Protein AF-A0A9D0M5X1-F1 (afdb_monomer)

Solvent-accessible surface area (backbone atoms only — not comparable to full-atom values): 6428 Å² total; per-residue (Å²): 111,36,33,33,78,45,48,53,86,61,44,65,81,30,70,81,39,71,46,41,71,61,82,61,33,83,81,70,50,39,42,73,29,33,51,79,89,45,47,58,60,48,45,48,64,80,42,63,88,47,81,54,36,32,39,38,38,29,41,60,91,57,39,82,35,55,73,45,79,44,47,90,82,74,76,88,57,68,42,33,35,29,50,45,54,44,39,46,88,12,54,77,45,77,37,86,44,56,52,54,98,92,38,56,71,84,56,90,96,105

Mean predicted aligned error: 2.59 Å

pLDDT: mean 96.06, std 2.67, range [85.69, 98.62]

Foldseek 3Di:
DKKAKAACVQCVVCLPPQWRDGPCCVPPQWGWIADPVCVQVCQCPVVVPPQKIKMFDFQPVQFPFDWDWDDPPPPPHTTIIGRDIGGNVRRPDIDIWGADPVGTDDDPPD

Radius of gyration: 13.39 Å; Cα contacts (8 Å, |Δi|>4): 201; chains: 1; boundin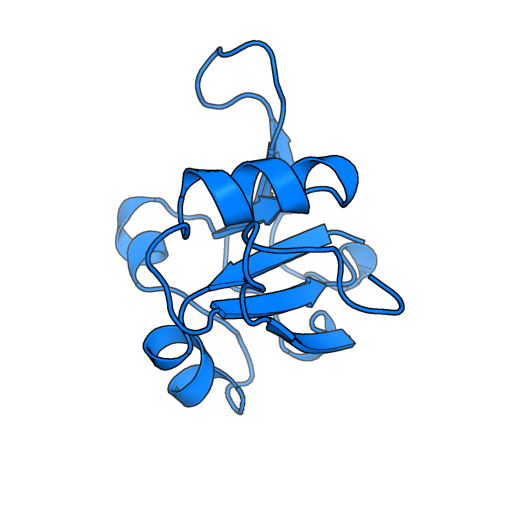g box: 27×34×35 Å

Secondary structure (DSSP, 8-state):
-EEEEE-HHHHHHHTTSSEE--TTHHHH-SEEEB-GGGHHHHHHHHSTT-S-EEEEEE-GGG--SEEEEE-TTSSS--EEEEESPEEGGGEEEEEEE--BTTB--PPTT-

Sequence (110 aa):
MIYHITMPEIYEPMKEAGEYKIPTMEWEGFIHCLKRNQLLKVANGNYRDAKKIILLCIDETKVTSKVVEEDLYGMGETFVHVYGPINKEAVIRAVEWKPGKEGFTLPAGV

Structure (mmCIF, N/CA/C/O backbone):
data_AF-A0A9D0M5X1-F1
#
_entry.id   AF-A0A9D0M5X1-F1
#
loop_
_atom_site.group_PDB
_atom_site.id
_atom_site.type_symbol
_atom_site.label_atom_id
_atom_site.label_alt_id
_atom_site.label_comp_id
_atom_site.label_asym_id
_atom_site.label_entity_id
_atom_site.label_seq_id
_atom_site.pdbx_PDB_ins_code
_atom_site.Cartn_x
_atom_site.Cartn_y
_atom_site.Cartn_z
_atom_site.occupancy
_atom_site.B_iso_or_equiv
_atom_site.auth_seq_id
_atom_site.auth_comp_id
_atom_site.auth_asym_id
_atom_site.auth_atom_id
_atom_site.pdbx_PDB_model_num
ATOM 1 N N . MET A 1 1 ? -10.623 4.273 -0.627 1.00 95.56 1 MET A N 1
ATOM 2 C CA . MET A 1 1 ? -9.721 3.152 -0.984 1.00 95.56 1 MET A CA 1
ATOM 3 C C . MET A 1 1 ? -8.310 3.677 -1.103 1.00 95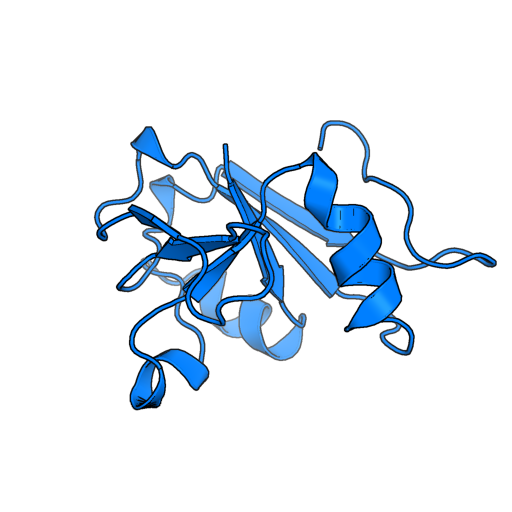.56 1 MET A C 1
ATOM 5 O O . MET A 1 1 ? -8.088 4.624 -1.854 1.00 95.56 1 MET A O 1
ATOM 9 N N . ILE A 1 2 ? -7.379 3.036 -0.407 1.00 98.50 2 ILE A N 1
ATOM 10 C CA . ILE A 1 2 ? -5.944 3.332 -0.459 1.00 98.50 2 ILE A CA 1
ATOM 11 C C . ILE A 1 2 ? -5.181 2.053 -0.795 1.00 98.50 2 ILE A C 1
ATOM 13 O O . ILE A 1 2 ? -5.736 0.953 -0.733 1.00 98.50 2 ILE A O 1
ATOM 17 N N . TYR A 1 3 ? -3.921 2.199 -1.184 1.00 98.62 3 TYR A N 1
ATOM 18 C CA . TYR A 1 3 ? -3.131 1.083 -1.684 1.00 98.62 3 TYR A CA 1
ATOM 19 C C . TYR A 1 3 ? -1.744 1.047 -1.070 1.00 98.62 3 TYR A C 1
ATOM 21 O O . TYR A 1 3 ? -1.097 2.079 -0.972 1.00 98.62 3 TYR A O 1
ATOM 29 N N . HIS A 1 4 ? -1.253 -0.138 -0.736 1.00 98.31 4 HIS A N 1
ATOM 30 C CA . HIS A 1 4 ? 0.121 -0.329 -0.281 1.00 98.31 4 HIS A CA 1
ATOM 31 C C . HIS A 1 4 ? 0.845 -1.287 -1.225 1.00 98.31 4 HIS A C 1
ATOM 33 O O . HIS A 1 4 ? 0.300 -2.331 -1.588 1.00 98.31 4 HIS A O 1
ATOM 39 N N . ILE A 1 5 ? 2.060 -0.926 -1.633 1.00 98.38 5 ILE A N 1
ATOM 40 C CA . ILE A 1 5 ? 2.939 -1.789 -2.423 1.00 98.38 5 ILE A CA 1
ATOM 41 C C . ILE A 1 5 ? 4.001 -2.349 -1.488 1.00 98.38 5 ILE A C 1
ATOM 43 O O . ILE A 1 5 ? 4.641 -1.604 -0.753 1.00 98.38 5 ILE A O 1
ATOM 47 N N . THR A 1 6 ? 4.197 -3.660 -1.536 1.00 97.88 6 THR A N 1
ATOM 48 C CA . THR A 1 6 ? 5.188 -4.346 -0.712 1.00 97.88 6 THR A CA 1
ATOM 49 C C . THR A 1 6 ? 5.838 -5.492 -1.468 1.00 97.88 6 THR A C 1
ATOM 51 O O . THR A 1 6 ? 5.351 -5.939 -2.511 1.00 97.88 6 THR A O 1
ATOM 54 N N . MET A 1 7 ? 6.948 -5.980 -0.933 1.00 97.81 7 MET A N 1
ATOM 55 C CA . MET A 1 7 ? 7.624 -7.148 -1.471 1.00 97.81 7 MET A CA 1
ATOM 56 C C . MET A 1 7 ? 6.968 -8.439 -0.951 1.00 97.81 7 MET A C 1
ATOM 58 O O . MET A 1 7 ? 6.502 -8.472 0.193 1.00 97.81 7 MET A O 1
ATOM 62 N N . PRO A 1 8 ? 6.920 -9.520 -1.753 1.00 97.56 8 PRO A N 1
ATOM 63 C CA . PRO A 1 8 ? 6.344 -10.795 -1.324 1.00 97.56 8 PRO A CA 1
ATOM 64 C C . PRO A 1 8 ? 6.936 -11.323 -0.011 1.00 97.56 8 PRO A C 1
ATOM 66 O O . PRO A 1 8 ? 6.199 -11.802 0.8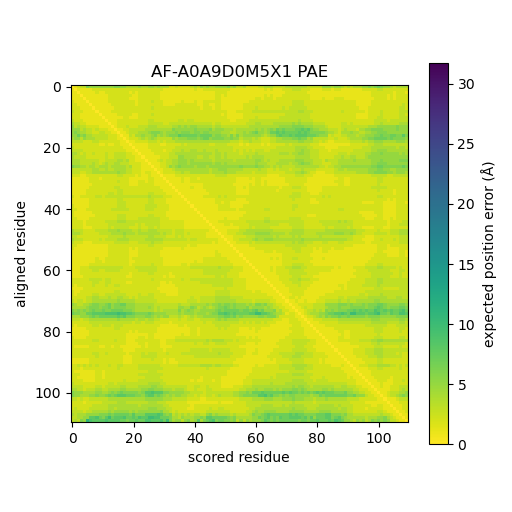39 1.00 97.56 8 PRO A O 1
ATOM 69 N N . GLU A 1 9 ? 8.242 -11.181 0.195 1.00 96.81 9 GLU A N 1
ATOM 70 C CA . GLU A 1 9 ? 8.951 -11.603 1.408 1.00 96.81 9 GLU A CA 1
ATOM 71 C C . GLU A 1 9 ? 8.503 -10.873 2.684 1.00 96.81 9 GLU A C 1
ATOM 73 O O . GLU A 1 9 ? 8.630 -11.429 3.772 1.00 96.81 9 GLU A O 1
ATOM 78 N N . ILE A 1 10 ? 7.943 -9.665 2.561 1.00 96.12 10 ILE A N 1
ATOM 79 C CA . ILE A 1 10 ? 7.362 -8.913 3.683 1.00 96.12 10 ILE A CA 1
ATOM 80 C C . ILE A 1 10 ? 5.900 -9.324 3.887 1.00 96.12 10 ILE A C 1
ATOM 82 O O . ILE A 1 10 ? 5.445 -9.490 5.018 1.00 96.12 10 ILE A O 1
ATOM 86 N N . TYR A 1 11 ? 5.153 -9.503 2.795 1.00 96.62 11 TYR A N 1
ATOM 87 C CA . TYR A 1 11 ? 3.728 -9.821 2.859 1.00 96.62 11 TYR A CA 1
ATOM 88 C C . TYR A 1 11 ? 3.435 -11.256 3.298 1.00 96.62 11 TYR A C 1
ATOM 90 O O . TYR A 1 11 ? 2.564 -11.469 4.138 1.00 96.62 11 TYR A O 1
ATOM 98 N N . GLU A 1 12 ? 4.137 -12.246 2.745 1.00 95.50 12 GLU A N 1
ATOM 99 C CA . GLU A 1 12 ? 3.827 -13.665 2.951 1.00 95.50 12 GLU A CA 1
ATOM 100 C C . GLU A 1 12 ? 3.815 -14.092 4.430 1.00 95.50 12 GLU A C 1
ATOM 102 O O . GLU A 1 12 ? 2.868 -14.780 4.819 1.00 95.50 12 GLU A O 1
ATOM 107 N N . PRO A 1 13 ? 4.767 -13.668 5.288 1.00 94.38 13 PRO A N 1
ATOM 108 C CA . PRO A 1 13 ? 4.713 -13.971 6.720 1.00 94.38 13 PRO A CA 1
ATOM 109 C C . PRO A 1 13 ? 3.536 -13.303 7.445 1.00 94.38 13 PRO A C 1
ATOM 111 O O . PRO A 1 13 ? 3.068 -13.811 8.461 1.00 94.38 13 PRO A O 1
ATOM 114 N N . MET A 1 14 ? 3.057 -12.167 6.930 1.00 92.56 14 MET A N 1
ATOM 115 C CA . MET A 1 14 ? 2.037 -11.329 7.567 1.00 92.56 14 MET A CA 1
ATOM 116 C C . MET A 1 14 ? 0.621 -11.580 7.040 1.00 92.56 14 MET A C 1
ATOM 118 O O . MET A 1 14 ? -0.340 -11.120 7.648 1.00 92.56 14 MET A O 1
ATOM 122 N N . LYS A 1 15 ? 0.451 -12.316 5.934 1.00 88.56 15 LYS A N 1
ATOM 123 C CA . LYS A 1 15 ? -0.856 -12.472 5.268 1.00 88.56 15 LYS A CA 1
ATOM 124 C C . LYS A 1 15 ? -1.937 -13.117 6.144 1.00 88.56 15 LYS A C 1
ATOM 126 O O . LYS A 1 15 ? -3.116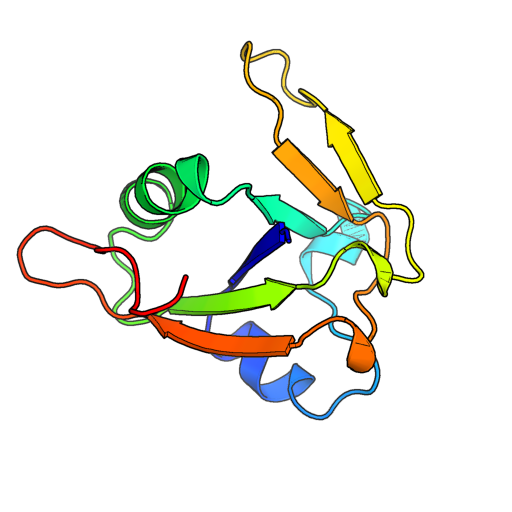 -12.814 5.981 1.00 88.56 15 LYS A O 1
ATOM 131 N N . GLU A 1 16 ? -1.537 -13.989 7.073 1.00 90.12 16 GLU A N 1
ATOM 132 C CA . GLU A 1 16 ? -2.450 -14.629 8.030 1.00 90.12 16 GLU A CA 1
ATOM 133 C C . GLU A 1 16 ? -2.471 -13.958 9.404 1.00 90.12 16 GLU A C 1
ATOM 135 O O . GLU A 1 16 ? -3.305 -14.313 10.239 1.00 90.12 16 GLU A O 1
ATOM 140 N N . ALA A 1 17 ? -1.605 -12.972 9.640 1.00 90.88 17 ALA A N 1
ATOM 141 C CA . ALA A 1 17 ? -1.621 -12.211 10.877 1.00 90.88 17 ALA A CA 1
ATOM 142 C C . ALA A 1 17 ? -2.926 -11.401 10.993 1.00 90.88 17 ALA A C 1
ATOM 144 O O . ALA A 1 17 ? -3.528 -11.001 9.996 1.00 90.88 17 ALA A O 1
ATOM 145 N N . GLY A 1 18 ? -3.365 -11.139 12.228 1.00 92.88 18 GLY A N 1
ATOM 146 C CA . GLY A 1 18 ? -4.509 -10.248 12.477 1.00 92.88 18 GLY A CA 1
ATOM 147 C C . GLY A 1 18 ? -4.227 -8.791 12.087 1.00 92.88 18 GLY A C 1
ATOM 148 O O . GLY A 1 18 ? -5.148 -8.017 11.840 1.00 92.88 18 GLY A O 1
ATOM 149 N N . GLU A 1 19 ? -2.949 -8.433 11.983 1.00 95.06 19 GLU A N 1
ATOM 150 C CA . GLU A 1 19 ? -2.471 -7.105 11.624 1.00 95.06 19 GLU A CA 1
ATOM 151 C C . GLU A 1 19 ? -1.298 -7.215 10.651 1.00 95.06 19 GLU A C 1
ATOM 153 O O . GLU A 1 19 ? -0.348 -7.961 10.890 1.00 95.06 19 GLU A O 1
ATOM 158 N N . TYR A 1 20 ? -1.333 -6.421 9.587 1.00 96.94 20 TYR A N 1
ATOM 159 C CA . TYR A 1 20 ? -0.215 -6.233 8.679 1.00 96.94 20 TYR A CA 1
ATOM 160 C C . TYR A 1 20 ? 0.730 -5.154 9.218 1.00 96.94 20 TYR A C 1
ATOM 162 O O . TYR A 1 20 ? 0.318 -4.025 9.504 1.00 96.94 20 TYR A O 1
ATOM 170 N N . LYS A 1 21 ? 2.008 -5.521 9.341 1.00 95.62 21 LYS A N 1
ATOM 171 C CA . LYS A 1 21 ? 3.114 -4.670 9.794 1.00 95.62 21 LYS A CA 1
ATOM 172 C C . LYS A 1 21 ? 4.266 -4.778 8.804 1.00 95.62 21 LYS A C 1
ATOM 174 O O . LYS A 1 21 ? 4.447 -5.823 8.181 1.00 95.62 21 LYS A O 1
ATOM 179 N N . ILE A 1 22 ? 5.058 -3.716 8.697 1.00 95.44 22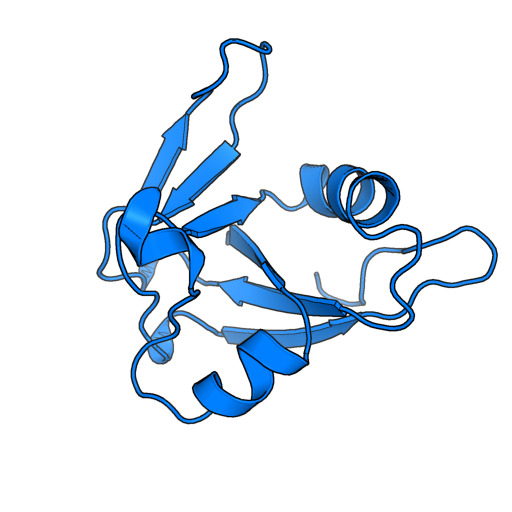 ILE A N 1
ATOM 180 C CA . ILE A 1 22 ? 6.296 -3.704 7.911 1.00 95.44 22 ILE A CA 1
ATOM 181 C C . ILE A 1 22 ? 7.481 -3.340 8.808 1.00 95.44 22 ILE A C 1
ATOM 183 O O . ILE A 1 22 ? 7.288 -2.586 9.762 1.00 95.44 22 ILE A O 1
ATOM 187 N N . PRO A 1 23 ? 8.702 -3.821 8.503 1.00 93.38 23 PRO A N 1
ATOM 188 C CA . PRO A 1 23 ? 9.880 -3.527 9.318 1.00 93.38 23 PRO A CA 1
ATOM 189 C C . PRO A 1 23 ? 10.119 -2.028 9.519 1.00 93.38 23 PRO A C 1
ATOM 191 O O . PRO A 1 23 ? 10.469 -1.606 10.615 1.00 93.38 23 PRO A O 1
ATOM 194 N N . THR A 1 24 ? 9.861 -1.213 8.487 1.00 92.94 24 THR A N 1
ATOM 195 C CA . THR A 1 24 ? 10.157 0.226 8.530 1.00 92.94 24 THR A CA 1
ATOM 196 C C . THR A 1 24 ? 9.346 0.995 9.563 1.00 92.94 24 THR A C 1
ATOM 198 O O . THR A 1 24 ? 9.786 2.040 10.034 1.00 92.94 24 THR A O 1
ATOM 201 N N . MET A 1 25 ? 8.222 0.439 10.021 1.00 93.06 25 MET A N 1
ATOM 202 C CA . MET A 1 25 ? 7.420 1.046 11.080 1.00 93.06 25 MET A CA 1
ATOM 203 C C . MET A 1 25 ? 8.179 1.217 12.395 1.00 93.06 25 MET A C 1
ATOM 205 O O . MET A 1 25 ? 7.827 2.114 13.154 1.00 93.06 25 MET A O 1
ATOM 209 N N . GLU A 1 26 ? 9.190 0.390 12.683 1.00 90.62 26 GLU A N 1
ATOM 210 C CA . GLU A 1 26 ? 9.960 0.502 13.929 1.00 90.62 26 GLU A CA 1
ATOM 211 C C . GLU A 1 26 ? 10.715 1.834 14.036 1.00 90.62 26 GLU A C 1
ATOM 213 O O . GLU A 1 26 ? 10.961 2.303 15.147 1.00 90.62 26 GLU A O 1
ATOM 218 N N . TRP A 1 27 ? 11.048 2.464 12.904 1.00 93.31 27 TRP A N 1
ATOM 219 C CA . TRP A 1 27 ? 11.756 3.746 12.871 1.00 93.31 27 TRP A CA 1
ATOM 220 C C . TRP A 1 27 ? 10.986 4.879 12.176 1.00 93.31 27 TRP A C 1
ATOM 222 O O . TRP A 1 27 ? 11.213 6.037 12.514 1.00 93.31 27 TRP A O 1
ATOM 232 N N . GLU A 1 28 ? 10.069 4.585 11.247 1.00 94.44 28 GLU A N 1
ATOM 233 C CA . GLU A 1 28 ? 9.225 5.596 10.581 1.00 94.44 28 GLU A CA 1
ATOM 234 C C . GLU A 1 28 ? 7.914 5.856 11.334 1.00 94.44 28 GLU A C 1
ATOM 236 O O . 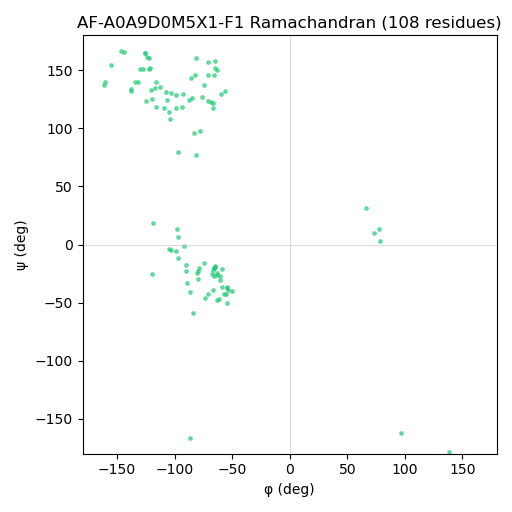GLU A 1 28 ? 7.406 6.974 11.340 1.00 94.44 28 GLU A O 1
ATOM 241 N N . GLY A 1 29 ? 7.352 4.833 11.986 1.00 94.75 29 GLY A N 1
ATOM 242 C CA . GLY A 1 29 ? 6.083 4.930 12.712 1.00 94.75 29 GLY A CA 1
ATOM 243 C C . GLY A 1 29 ? 4.815 4.890 11.845 1.00 94.75 29 GLY A C 1
ATOM 244 O O . GLY A 1 29 ? 3.713 4.991 12.388 1.00 94.75 29 GLY A O 1
ATOM 245 N N . PHE A 1 30 ? 4.927 4.717 10.525 1.00 97.31 30 PHE A N 1
ATOM 246 C CA . PHE A 1 30 ? 3.780 4.635 9.614 1.00 97.31 30 PHE A CA 1
ATOM 247 C C . PHE A 1 30 ? 4.021 3.694 8.424 1.00 97.31 30 PHE A C 1
ATOM 249 O O . PHE A 1 30 ? 5.143 3.287 8.140 1.00 97.31 30 PHE A O 1
ATOM 256 N N . ILE A 1 31 ? 2.942 3.347 7.719 1.00 97.81 31 ILE A N 1
ATOM 257 C CA . ILE A 1 31 ? 2.960 2.600 6.458 1.00 97.81 31 ILE A CA 1
ATOM 258 C C . ILE A 1 31 ? 2.641 3.556 5.309 1.00 97.81 31 ILE A C 1
ATOM 260 O O . ILE A 1 31 ? 1.571 4.172 5.288 1.00 97.81 31 ILE A O 1
ATOM 264 N N . HIS A 1 32 ? 3.533 3.626 4.319 1.00 97.69 32 HIS A N 1
ATOM 265 C CA . HIS A 1 32 ? 3.284 4.355 3.077 1.00 97.69 32 HIS A CA 1
ATOM 266 C C . HIS A 1 32 ? 2.165 3.709 2.259 1.00 97.69 32 HIS A C 1
ATOM 268 O O . HIS A 1 32 ? 2.250 2.550 1.844 1.00 97.69 32 HIS A O 1
ATOM 274 N N . CYS A 1 33 ? 1.133 4.493 1.987 1.00 98.25 33 CYS A N 1
ATOM 275 C CA . CYS A 1 33 ? 0.010 4.161 1.134 1.00 98.25 33 CYS A CA 1
ATOM 276 C C . CYS A 1 33 ? -0.147 5.198 0.012 1.00 98.25 33 CYS A C 1
ATOM 278 O O . CYS A 1 33 ? 0.353 6.321 0.048 1.00 98.25 33 CYS A O 1
ATOM 280 N N . LEU A 1 34 ? -0.865 4.793 -1.024 1.00 98.12 34 LEU A N 1
ATOM 281 C CA . LEU A 1 34 ? -1.000 5.496 -2.286 1.00 98.12 34 LEU A CA 1
ATOM 282 C C . LEU A 1 34 ? -2.478 5.679 -2.615 1.00 98.12 34 LEU A C 1
ATOM 284 O O . LEU A 1 34 ? -3.315 4.826 -2.295 1.00 98.12 34 LEU A O 1
ATOM 288 N N . LYS A 1 35 ? -2.794 6.748 -3.344 1.00 97.75 35 LYS A N 1
ATOM 289 C CA . LYS A 1 35 ? -4.020 6.827 -4.141 1.00 97.75 35 LYS A CA 1
ATOM 290 C C . LYS A 1 35 ? -3.820 6.094 -5.471 1.00 97.75 35 LYS A C 1
ATOM 292 O O . LYS A 1 35 ? -2.702 5.870 -5.936 1.00 97.75 35 LYS A O 1
ATOM 297 N N . ARG A 1 36 ? -4.927 5.728 -6.125 1.00 97.25 36 ARG A N 1
ATOM 298 C CA . ARG A 1 36 ? -4.912 4.933 -7.369 1.00 97.25 36 ARG A CA 1
ATOM 299 C C . ARG A 1 36 ? -4.062 5.561 -8.481 1.00 97.25 36 ARG A C 1
ATOM 301 O O . ARG A 1 36 ? -3.320 4.857 -9.157 1.00 97.25 36 ARG A O 1
ATOM 308 N N . ASN A 1 37 ? -4.159 6.875 -8.667 1.00 96.62 37 ASN A N 1
ATOM 309 C CA . ASN A 1 37 ? -3.420 7.627 -9.688 1.00 96.62 37 ASN A CA 1
ATOM 310 C C . ASN A 1 37 ? -1.894 7.622 -9.470 1.00 96.62 37 ASN A C 1
ATOM 312 O O . ASN A 1 37 ? -1.151 7.868 -10.415 1.00 96.62 37 ASN A O 1
ATOM 316 N N . GLN A 1 38 ? -1.419 7.310 -8.261 1.00 97.56 38 GLN A N 1
ATOM 317 C CA . GLN A 1 38 ? 0.007 7.274 -7.921 1.00 97.56 38 GLN A CA 1
ATOM 318 C C . GLN A 1 38 ? 0.640 5.895 -8.158 1.00 97.56 38 GLN A C 1
ATOM 320 O O . GLN A 1 38 ? 1.861 5.793 -8.281 1.00 97.56 38 GLN A O 1
ATOM 325 N N . LEU A 1 39 ? -0.175 4.839 -8.276 1.00 97.75 39 LEU A N 1
ATOM 326 C CA . LEU A 1 39 ? 0.280 3.447 -8.349 1.00 97.75 39 LEU A CA 1
ATOM 327 C C . LEU A 1 39 ? 1.304 3.197 -9.451 1.00 97.75 39 LEU A C 1
ATOM 329 O O . LEU A 1 39 ? 2.356 2.627 -9.187 1.00 97.75 39 LEU A O 1
ATOM 333 N N . LEU A 1 40 ? 1.014 3.625 -10.681 1.00 97.69 40 LEU A N 1
ATOM 334 C CA . LEU A 1 40 ? 1.907 3.367 -11.813 1.00 97.69 40 LEU A CA 1
ATOM 335 C C . LEU A 1 40 ? 3.231 4.108 -11.686 1.00 97.69 40 LEU A C 1
ATOM 337 O O . LEU A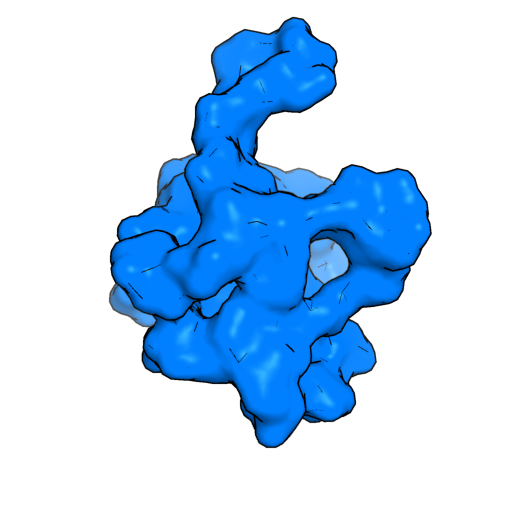 1 40 ? 4.268 3.543 -12.021 1.00 97.69 40 LEU A O 1
ATOM 341 N N . LYS A 1 41 ? 3.197 5.349 -11.192 1.00 97.06 41 LYS A N 1
ATOM 342 C CA . LYS A 1 41 ? 4.406 6.144 -10.974 1.00 97.06 41 LYS A CA 1
ATOM 343 C C . LYS A 1 41 ? 5.302 5.477 -9.933 1.00 97.06 41 LYS A C 1
ATOM 345 O O . LYS A 1 41 ? 6.485 5.295 -10.188 1.00 97.06 41 LYS A O 1
ATOM 350 N N . VAL A 1 42 ? 4.736 5.065 -8.797 1.00 97.31 42 VAL A N 1
ATOM 351 C CA . VAL A 1 42 ? 5.512 4.445 -7.712 1.00 97.31 42 VAL A CA 1
ATOM 352 C C . VAL A 1 42 ? 5.981 3.039 -8.082 1.00 97.31 42 VAL A C 1
ATOM 354 O O . VAL A 1 42 ? 7.145 2.720 -7.862 1.00 97.31 42 VAL A O 1
ATOM 357 N N . ALA A 1 43 ? 5.136 2.210 -8.701 1.00 98.12 43 ALA A N 1
ATOM 358 C CA . ALA A 1 43 ? 5.526 0.865 -9.127 1.00 98.12 43 ALA A CA 1
ATOM 359 C C . ALA A 1 43 ? 6.665 0.896 -10.162 1.00 98.12 43 ALA A C 1
ATOM 361 O O . ALA A 1 43 ? 7.656 0.188 -10.011 1.00 98.12 43 ALA A O 1
ATOM 362 N N . ASN A 1 44 ? 6.564 1.755 -11.183 1.00 97.75 44 ASN A N 1
ATOM 363 C CA . ASN A 1 44 ? 7.592 1.862 -12.224 1.00 97.75 44 ASN A CA 1
ATOM 364 C C . ASN A 1 44 ? 8.826 2.673 -11.803 1.00 97.75 44 ASN A C 1
ATOM 366 O O . ASN A 1 44 ? 9.874 2.531 -12.428 1.00 97.75 44 ASN A O 1
ATOM 370 N N . GLY A 1 45 ? 8.717 3.514 -10.771 1.00 97.06 45 GLY A N 1
ATOM 371 C CA . GLY A 1 45 ? 9.841 4.257 -10.205 1.00 97.06 45 GLY A CA 1
ATOM 372 C C . GLY A 1 45 ? 10.635 3.430 -9.196 1.00 97.06 45 GLY A C 1
ATOM 373 O O . GLY A 1 45 ? 11.820 3.179 -9.394 1.00 97.06 45 GLY A O 1
ATOM 374 N N . ASN A 1 46 ? 9.972 2.970 -8.134 1.00 96.56 46 ASN A N 1
ATOM 375 C CA . ASN A 1 46 ? 10.635 2.398 -6.958 1.00 96.56 46 ASN A CA 1
ATOM 376 C C . ASN A 1 46 ? 10.849 0.882 -7.064 1.00 96.56 46 ASN A C 1
ATOM 378 O O . ASN A 1 46 ? 11.725 0.344 -6.394 1.00 96.56 46 ASN A O 1
ATOM 382 N N . TYR A 1 47 ? 10.061 0.189 -7.891 1.00 96.69 47 TYR A N 1
ATOM 383 C CA . TYR A 1 47 ? 10.076 -1.276 -7.994 1.00 96.69 47 TYR A CA 1
ATOM 384 C C . TYR A 1 47 ? 10.451 -1.774 -9.390 1.00 96.69 47 TYR A C 1
ATOM 386 O O . TYR A 1 47 ? 10.186 -2.926 -9.721 1.00 96.69 47 TYR A O 1
ATOM 394 N N . ARG A 1 48 ? 11.079 -0.929 -10.215 1.00 94.25 48 ARG A N 1
ATOM 395 C CA . ARG A 1 48 ? 11.380 -1.215 -11.628 1.00 94.25 48 ARG A CA 1
ATOM 396 C C . ARG A 1 48 ? 12.063 -2.567 -11.861 1.00 94.25 48 ARG A C 1
ATOM 398 O O . ARG A 1 48 ? 11.720 -3.259 -12.815 1.00 94.25 48 ARG A O 1
ATOM 405 N N . ASP A 1 49 ? 12.995 -2.941 -10.987 1.00 95.06 49 ASP A N 1
ATOM 406 C CA . ASP A 1 49 ? 13.792 -4.167 -11.122 1.00 95.06 49 ASP A CA 1
ATOM 407 C C . ASP A 1 49 ? 13.167 -5.382 -10.407 1.00 95.06 49 ASP A C 1
ATOM 409 O O . ASP A 1 49 ? 13.698 -6.497 -10.454 1.00 95.06 49 ASP A O 1
ATOM 413 N N . ALA A 1 50 ? 12.018 -5.203 -9.746 1.00 96.81 50 ALA A N 1
ATOM 414 C CA . ALA A 1 50 ? 11.332 -6.272 -9.036 1.00 96.81 50 ALA A CA 1
ATOM 415 C C . ALA A 1 50 ? 10.595 -7.201 -10.013 1.00 96.81 50 ALA A C 1
ATOM 417 O O . ALA A 1 50 ? 9.731 -6.787 -10.781 1.00 96.81 50 ALA A O 1
ATOM 418 N N . LYS A 1 51 ? 10.859 -8.511 -9.922 1.00 96.75 51 LYS A N 1
ATOM 419 C CA . LYS A 1 51 ? 10.158 -9.531 -10.732 1.00 96.75 51 LYS A CA 1
ATOM 420 C C . LYS A 1 51 ? 8.675 -9.672 -10.371 1.00 96.75 51 LYS A C 1
ATOM 422 O O . LYS A 1 51 ? 7.882 -10.157 -11.178 1.00 96.75 51 LYS A O 1
ATOM 427 N N . LYS A 1 52 ? 8.321 -9.327 -9.133 1.00 97.44 52 LYS A N 1
ATOM 428 C CA . LYS A 1 52 ? 6.970 -9.385 -8.572 1.00 97.44 52 LYS A CA 1
ATOM 429 C C . LYS A 1 52 ? 6.910 -8.484 -7.342 1.00 97.44 52 LYS A C 1
ATOM 431 O O . LYS A 1 52 ? 7.824 -8.523 -6.525 1.00 97.44 52 LYS A O 1
ATOM 436 N N . ILE A 1 53 ? 5.807 -7.766 -7.192 1.00 98.31 53 ILE A N 1
ATOM 437 C CA . ILE A 1 53 ? 5.416 -7.041 -5.979 1.00 98.31 53 ILE A CA 1
ATOM 438 C C . ILE A 1 53 ? 4.007 -7.478 -5.568 1.00 98.31 53 ILE A C 1
ATOM 440 O O . ILE A 1 53 ? 3.286 -8.107 -6.348 1.00 98.31 53 ILE A O 1
ATOM 444 N N . ILE A 1 54 ? 3.614 -7.166 -4.340 1.00 98.31 54 ILE A N 1
ATOM 445 C CA . ILE A 1 54 ? 2.248 -7.341 -3.855 1.00 98.31 54 ILE A CA 1
ATOM 446 C C . ILE A 1 54 ? 1.601 -5.969 -3.723 1.00 98.31 54 ILE A C 1
ATOM 448 O O . ILE A 1 54 ? 2.170 -5.058 -3.125 1.00 98.31 54 ILE A O 1
ATOM 452 N N . LEU A 1 55 ? 0.396 -5.839 -4.269 1.00 98.44 55 LEU A N 1
ATOM 453 C CA . LEU A 1 55 ? -0.457 -4.677 -4.088 1.00 98.44 55 LEU A CA 1
ATOM 454 C C . LEU A 1 55 ? -1.591 -5.024 -3.123 1.00 98.44 55 LEU A C 1
ATOM 456 O O . LEU A 1 55 ? -2.466 -5.830 -3.450 1.00 98.44 55 LEU A O 1
ATOM 460 N N . LEU A 1 56 ? -1.597 -4.387 -1.957 1.00 98.25 56 LEU A N 1
ATOM 461 C CA . LEU A 1 56 ? -2.710 -4.444 -1.017 1.00 98.25 56 LEU A CA 1
ATOM 462 C C . LEU A 1 56 ? -3.714 -3.350 -1.365 1.00 98.25 56 LEU A C 1
ATOM 464 O O . LEU A 1 56 ? -3.368 -2.172 -1.423 1.00 98.25 56 LEU A O 1
ATOM 468 N N . CYS A 1 57 ? -4.959 -3.750 -1.591 1.00 98.25 57 CYS A N 1
ATOM 469 C CA . CYS A 1 57 ? -6.102 -2.860 -1.720 1.00 98.25 57 CYS A CA 1
ATOM 470 C C . CYS A 1 57 ? -6.748 -2.751 -0.339 1.00 98.25 57 CYS A C 1
ATOM 472 O O . CYS A 1 57 ? -7.198 -3.760 0.210 1.00 98.25 57 CYS A O 1
ATOM 474 N N . ILE A 1 58 ? -6.776 -1.542 0.217 1.00 98.50 58 ILE A N 1
ATOM 475 C CA . ILE A 1 58 ? -7.178 -1.289 1.600 1.00 98.50 58 ILE A CA 1
ATOM 476 C C . ILE A 1 58 ? -8.395 -0.360 1.640 1.00 98.50 58 ILE A C 1
ATOM 478 O O . ILE A 1 58 ? -8.387 0.750 1.094 1.00 98.50 58 ILE A O 1
ATOM 482 N N . ASP A 1 59 ? -9.445 -0.816 2.313 1.00 98.31 59 ASP A N 1
ATOM 483 C CA . ASP A 1 59 ? -10.598 0.002 2.661 1.00 98.31 59 ASP A CA 1
ATOM 484 C C . ASP A 1 59 ? -10.245 0.892 3.857 1.00 98.31 59 ASP A C 1
ATOM 486 O O . ASP A 1 59 ? -10.284 0.465 5.009 1.00 98.31 59 ASP A O 1
ATOM 490 N N . GLU A 1 60 ? -9.882 2.143 3.567 1.00 97.50 60 GLU A N 1
ATOM 491 C CA . GLU A 1 60 ? -9.453 3.124 4.572 1.00 97.50 60 GLU A CA 1
ATOM 492 C C . GLU A 1 60 ? -10.517 3.405 5.645 1.00 97.50 60 GLU A C 1
ATOM 494 O O . GLU A 1 60 ? -10.168 3.814 6.745 1.00 97.50 60 GLU A O 1
ATOM 499 N N . THR A 1 61 ? -11.799 3.129 5.370 1.00 97.88 61 THR A N 1
ATOM 500 C CA . THR A 1 61 ? -12.889 3.323 6.345 1.00 97.88 61 THR A CA 1
ATOM 501 C C . THR A 1 61 ? -12.908 2.263 7.448 1.00 97.88 61 THR A C 1
ATOM 503 O O . THR A 1 61 ? -13.546 2.459 8.481 1.00 97.88 61 THR A O 1
ATOM 506 N N . LYS A 1 62 ? -12.203 1.145 7.239 1.00 98.19 62 LYS A N 1
ATOM 507 C CA . LYS A 1 62 ? -12.076 0.031 8.188 1.00 98.19 62 LYS A CA 1
ATOM 508 C C . LYS A 1 62 ? -10.733 0.007 8.910 1.00 98.19 62 LYS A C 1
ATOM 510 O O . LYS A 1 62 ? -10.531 -0.857 9.763 1.00 98.19 62 LYS A O 1
ATOM 515 N N . VAL A 1 63 ? -9.817 0.903 8.540 1.00 98.44 63 VAL A N 1
ATOM 516 C CA . VAL A 1 63 ? -8.503 1.005 9.172 1.00 98.44 63 VAL A CA 1
ATOM 517 C C . VAL A 1 63 ? -8.686 1.583 10.571 1.00 98.44 63 VAL A C 1
ATOM 519 O O . VAL A 1 63 ? -9.258 2.658 10.740 1.00 98.44 63 VAL A O 1
ATOM 522 N N . THR A 1 64 ? -8.207 0.861 11.580 1.00 98.00 64 THR A N 1
ATOM 523 C CA . THR A 1 64 ? -8.281 1.296 12.985 1.00 98.00 64 THR A CA 1
ATOM 524 C C . THR A 1 64 ? -7.196 2.313 13.342 1.00 98.00 64 THR A C 1
ATOM 526 O O . THR A 1 64 ? -7.404 3.172 14.199 1.00 98.00 64 THR A O 1
ATOM 529 N N . SER A 1 65 ? -6.045 2.232 12.675 1.00 98.12 65 SER A N 1
ATOM 530 C CA . SER A 1 65 ? -4.944 3.191 12.785 1.00 98.12 65 SER A CA 1
ATOM 531 C C . SER A 1 65 ? -5.282 4.536 12.132 1.00 98.12 65 SER A C 1
ATOM 533 O O . SER A 1 65 ? -6.112 4.628 11.228 1.00 98.12 65 SER A O 1
ATOM 535 N N . LYS A 1 66 ? -4.603 5.607 12.554 1.00 98.19 66 LYS A N 1
ATOM 536 C CA . LYS A 1 66 ? -4.829 6.947 11.994 1.00 98.19 66 LYS A CA 1
ATOM 537 C C . LYS A 1 66 ? -4.347 7.006 10.540 1.00 98.19 66 LYS A C 1
ATOM 539 O O . LYS A 1 66 ? -3.166 6.796 10.276 1.00 98.19 66 LYS A O 1
ATOM 544 N N . VAL A 1 67 ? -5.245 7.354 9.621 1.00 98.44 67 VAL A N 1
ATOM 545 C CA . VAL A 1 67 ? -4.933 7.591 8.204 1.00 98.44 67 VAL A CA 1
ATOM 546 C C . VAL A 1 67 ? -4.796 9.093 7.964 1.00 98.44 67 VAL A C 1
ATOM 548 O O . VAL A 1 67 ? -5.672 9.865 8.354 1.00 98.44 67 VAL A O 1
ATOM 551 N N . VAL A 1 68 ? -3.697 9.516 7.345 1.00 98.19 68 VAL A N 1
ATOM 552 C CA . VAL A 1 68 ? -3.407 10.924 7.040 1.00 98.19 68 VAL A CA 1
ATOM 553 C C . VAL A 1 68 ? -2.983 11.039 5.586 1.00 98.19 68 VAL A C 1
ATOM 555 O O . VAL A 1 68 ? -2.246 10.196 5.092 1.00 98.19 68 VAL A O 1
ATOM 558 N N . GLU A 1 69 ? -3.444 12.078 4.900 1.00 97.75 69 GLU A N 1
ATOM 559 C CA . GLU A 1 69 ? -2.950 12.449 3.577 1.00 97.75 69 GLU A CA 1
ATOM 560 C C . GLU A 1 69 ? -2.139 13.739 3.701 1.00 97.75 69 GLU A C 1
ATOM 562 O O . GLU A 1 69 ? -2.665 14.761 4.141 1.00 97.75 69 GLU A O 1
ATOM 567 N N . GLU A 1 70 ? -0.850 13.681 3.372 1.00 97.75 70 GLU A N 1
ATOM 568 C CA . GLU A 1 70 ? 0.092 14.771 3.638 1.00 97.75 70 GLU A CA 1
ATOM 569 C C . GLU A 1 70 ? 1.289 14.759 2.683 1.00 97.75 70 GLU A C 1
ATOM 571 O O . GLU A 1 70 ? 1.676 13.720 2.147 1.00 97.75 70 GLU A O 1
ATOM 576 N N . ASP A 1 71 ? 1.892 15.928 2.486 1.00 96.38 71 ASP A N 1
ATOM 577 C CA . ASP A 1 71 ? 3.167 16.088 1.788 1.00 96.38 71 ASP A CA 1
ATOM 578 C C . ASP A 1 71 ? 4.289 16.173 2.825 1.00 96.38 71 ASP A C 1
ATOM 580 O O . ASP A 1 71 ? 4.750 17.252 3.201 1.00 96.38 71 ASP A O 1
ATOM 584 N N . LEU A 1 72 ? 4.689 15.008 3.337 1.00 92.69 72 LEU A N 1
ATOM 585 C CA . LEU A 1 72 ? 5.686 14.908 4.407 1.00 92.69 72 LEU A CA 1
ATOM 586 C C . LEU A 1 72 ? 7.083 15.374 3.956 1.00 92.69 72 LEU A C 1
ATOM 588 O O . LEU A 1 72 ? 7.915 15.735 4.785 1.00 92.69 72 LEU A O 1
ATOM 592 N N . TYR A 1 73 ? 7.332 15.393 2.644 1.00 90.06 73 TYR A N 1
ATOM 593 C CA . TYR A 1 73 ? 8.632 15.720 2.059 1.00 90.06 73 TYR A CA 1
ATOM 594 C C . TYR A 1 73 ? 8.695 17.122 1.433 1.00 90.06 73 TYR A C 1
ATOM 596 O O . TYR A 1 73 ? 9.764 17.528 0.984 1.00 90.06 73 TYR A O 1
ATOM 604 N N . GLY A 1 74 ? 7.587 17.869 1.402 1.00 92.19 74 GLY A N 1
ATOM 605 C CA . GLY A 1 74 ? 7.519 19.207 0.807 1.00 92.19 74 GLY A CA 1
ATOM 606 C C . GLY A 1 74 ? 7.721 19.219 -0.713 1.00 92.19 74 GLY A C 1
ATOM 607 O O . GLY A 1 74 ? 8.292 20.168 -1.250 1.00 92.19 74 GLY A O 1
ATOM 608 N N . MET A 1 75 ? 7.298 18.158 -1.403 1.00 90.81 75 MET A N 1
ATOM 609 C CA . MET A 1 75 ? 7.526 17.945 -2.839 1.00 90.81 75 MET A CA 1
ATOM 610 C C . MET A 1 75 ? 6.341 18.378 -3.719 1.00 90.81 75 MET A C 1
ATOM 612 O O . MET A 1 75 ? 6.358 18.159 -4.930 1.00 90.81 75 MET A O 1
ATOM 616 N N . GLY A 1 76 ? 5.315 18.999 -3.133 1.00 94.25 76 GLY A N 1
ATOM 617 C CA . GLY A 1 76 ? 4.118 19.471 -3.830 1.00 94.25 76 GLY A CA 1
ATOM 618 C C . GLY A 1 76 ? 3.114 18.365 -4.161 1.00 94.25 76 GLY A C 1
ATOM 619 O O . GLY A 1 76 ? 2.199 18.589 -4.954 1.00 94.25 76 GLY A O 1
ATOM 620 N N . GLU A 1 77 ? 3.270 17.178 -3.574 1.00 94.88 77 GLU A N 1
ATOM 621 C CA . GLU A 1 77 ? 2.375 16.038 -3.755 1.00 94.88 77 GLU A CA 1
ATOM 622 C C . GLU A 1 77 ? 2.117 15.344 -2.419 1.00 94.88 77 GLU A C 1
ATOM 624 O O . GLU A 1 77 ? 3.046 15.018 -1.682 1.00 94.88 77 GLU A O 1
ATOM 629 N N . THR A 1 78 ? 0.846 15.077 -2.127 1.00 97.38 78 THR A N 1
ATOM 630 C CA . THR A 1 78 ? 0.441 14.353 -0.925 1.00 97.38 78 THR A CA 1
ATOM 631 C C . THR A 1 78 ? 0.478 12.842 -1.138 1.00 97.38 78 THR A C 1
ATOM 633 O O . THR A 1 78 ? 0.113 12.319 -2.193 1.00 97.38 78 THR A O 1
ATOM 636 N N . PHE A 1 79 ? 0.876 12.120 -0.096 1.00 97.38 79 PHE A N 1
ATOM 637 C CA . PHE A 1 79 ? 0.786 10.666 -0.005 1.00 97.38 79 PHE A CA 1
ATOM 638 C C . PHE A 1 79 ? -0.046 10.279 1.212 1.00 97.38 79 PHE A C 1
ATOM 640 O O . PHE A 1 79 ? -0.254 11.082 2.121 1.00 97.38 79 PHE A O 1
ATOM 647 N N . VAL A 1 80 ? -0.556 9.048 1.217 1.00 98.25 80 VAL A N 1
ATOM 648 C CA . VAL A 1 80 ? -1.335 8.542 2.345 1.00 98.25 80 VAL A CA 1
ATOM 649 C C . VAL A 1 80 ? -0.396 7.821 3.304 1.00 98.25 80 VAL A C 1
ATOM 651 O O . VAL A 1 80 ? 0.328 6.922 2.896 1.00 98.25 80 VAL A O 1
ATOM 654 N N . HIS A 1 81 ? -0.450 8.141 4.588 1.00 98.31 81 HIS A N 1
ATOM 655 C CA . HIS A 1 81 ? 0.256 7.419 5.639 1.00 98.31 81 HIS A CA 1
ATOM 656 C C . HIS A 1 81 ? -0.743 6.809 6.615 1.00 98.31 81 HIS A C 1
ATOM 658 O O . HIS A 1 81 ? -1.695 7.462 7.049 1.00 98.31 81 HIS A O 1
ATOM 664 N N . VAL A 1 82 ? -0.521 5.546 6.973 1.00 98.50 82 VAL A N 1
ATOM 665 C CA . VAL A 1 82 ? -1.242 4.879 8.061 1.00 98.50 82 VAL A CA 1
ATOM 666 C C . VAL A 1 82 ? -0.313 4.809 9.265 1.00 98.50 82 VAL A C 1
ATOM 668 O O . VAL A 1 82 ? 0.661 4.061 9.253 1.00 98.50 82 VAL A O 1
ATOM 671 N N . TYR A 1 83 ? -0.594 5.602 10.296 1.00 97.88 83 TYR A N 1
ATOM 672 C CA . TYR A 1 83 ? 0.208 5.696 11.518 1.00 97.88 83 TYR A CA 1
ATOM 673 C C . TYR A 1 83 ? -0.129 4.547 12.472 1.00 97.88 83 TYR A C 1
ATOM 675 O O . TYR A 1 83 ? -0.888 4.713 13.430 1.00 97.88 83 TYR A O 1
ATOM 683 N N . GLY A 1 84 ? 0.393 3.364 12.154 1.00 96.38 84 GLY A N 1
ATOM 684 C CA . GLY A 1 84 ? 0.163 2.120 12.884 1.00 96.38 84 GLY A CA 1
ATOM 685 C C . GLY A 1 84 ? -0.051 0.926 1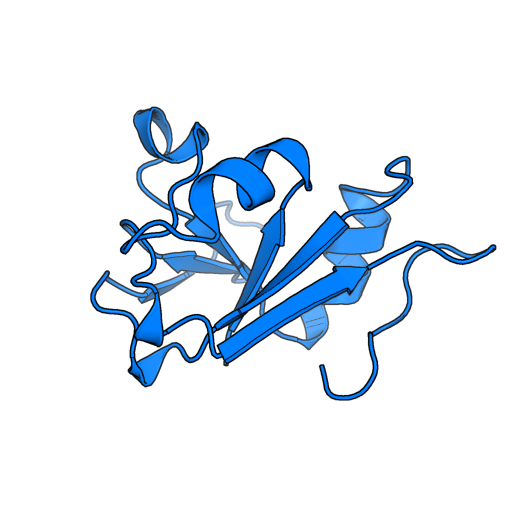1.949 1.00 96.38 84 GLY A C 1
ATOM 686 O O . GLY A 1 84 ? 0.040 1.068 10.727 1.00 96.38 84 GLY A O 1
ATOM 687 N N . PRO A 1 85 ? -0.302 -0.273 12.504 1.00 96.56 85 PRO A N 1
ATOM 688 C CA . PRO A 1 85 ? -0.587 -1.455 11.700 1.00 96.56 85 PRO A CA 1
ATOM 689 C C . PRO A 1 85 ? -1.895 -1.307 10.921 1.00 96.56 85 PRO A C 1
ATOM 691 O O . PRO A 1 85 ? -2.793 -0.560 11.315 1.00 96.56 85 PRO A O 1
ATOM 694 N N . ILE A 1 86 ? -2.032 -2.078 9.844 1.00 98.06 86 ILE A N 1
ATOM 695 C CA . ILE A 1 86 ? -3.302 -2.212 9.122 1.00 98.06 86 ILE A CA 1
ATOM 696 C C . ILE A 1 86 ? -3.968 -3.510 9.579 1.00 98.06 86 ILE A C 1
ATOM 698 O O . ILE A 1 86 ? -3.423 -4.593 9.376 1.00 98.06 86 ILE A O 1
ATOM 702 N N . ASN A 1 87 ? -5.142 -3.415 10.198 1.00 97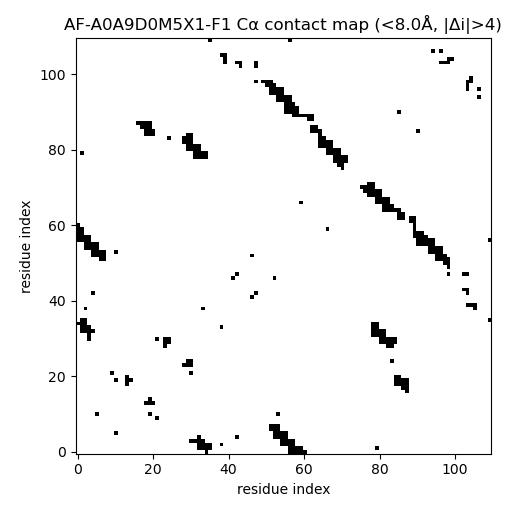.62 87 ASN A N 1
ATOM 703 C CA . ASN A 1 87 ? -5.919 -4.582 10.614 1.00 97.62 87 ASN A CA 1
ATOM 704 C C . ASN A 1 87 ? -6.416 -5.391 9.399 1.00 97.62 87 ASN A C 1
ATOM 706 O O . ASN A 1 87 ? -6.727 -4.827 8.345 1.00 97.62 87 ASN A O 1
ATOM 710 N N . LYS A 1 88 ? -6.496 -6.720 9.542 1.00 95.88 88 LYS A N 1
ATOM 711 C CA . LYS A 1 88 ? -6.813 -7.660 8.449 1.00 95.88 88 LYS A CA 1
ATOM 712 C C . LYS A 1 88 ? -8.125 -7.327 7.734 1.00 95.88 88 LYS A C 1
ATOM 714 O O . LYS A 1 88 ? -8.201 -7.445 6.515 1.00 95.88 88 LYS A O 1
ATOM 719 N N . GLU A 1 89 ? -9.139 -6.860 8.458 1.00 96.81 89 GLU A N 1
ATOM 720 C CA . GLU A 1 89 ? -10.468 -6.534 7.921 1.00 96.81 89 GLU A CA 1
ATOM 721 C C . GLU A 1 89 ? -10.454 -5.341 6.957 1.00 96.81 89 GLU A C 1
ATOM 723 O O . GLU A 1 89 ? -11.362 -5.204 6.131 1.00 96.81 89 GLU A O 1
ATOM 728 N N . ALA A 1 90 ? -9.438 -4.478 7.052 1.00 98.06 90 ALA A N 1
ATOM 729 C CA . ALA A 1 90 ? -9.249 -3.369 6.129 1.00 98.06 90 ALA A CA 1
ATOM 730 C C . ALA A 1 90 ? -8.616 -3.817 4.801 1.00 98.06 90 ALA A C 1
ATOM 732 O O . ALA A 1 90 ? -8.805 -3.151 3.783 1.00 98.06 90 ALA A O 1
ATOM 733 N N . VAL A 1 91 ? -7.900 -4.947 4.766 1.00 97.50 91 VAL A N 1
ATOM 734 C CA . VAL A 1 91 ? -7.287 -5.478 3.539 1.00 97.50 91 VAL A CA 1
ATOM 735 C C . VAL A 1 91 ? -8.326 -6.273 2.749 1.00 97.50 91 VAL A C 1
ATOM 737 O O . VAL A 1 91 ? -8.552 -7.456 2.985 1.00 97.50 91 VAL A O 1
ATOM 740 N N . ILE A 1 92 ? -8.958 -5.626 1.769 1.00 96.94 92 ILE A N 1
ATOM 741 C CA . ILE A 1 92 ? -10.036 -6.243 0.981 1.00 96.94 92 ILE A CA 1
ATOM 742 C C . ILE A 1 92 ? -9.521 -7.165 -0.128 1.00 96.94 92 ILE A C 1
ATOM 744 O O . ILE A 1 92 ? -10.251 -8.035 -0.603 1.00 96.94 92 ILE A O 1
ATOM 748 N N . ARG A 1 93 ? -8.283 -6.950 -0.591 1.00 96.75 93 ARG A N 1
ATOM 749 C CA . ARG A 1 93 ? -7.675 -7.722 -1.680 1.00 96.75 93 ARG A CA 1
ATOM 750 C C . ARG A 1 93 ? -6.159 -7.572 -1.664 1.00 96.75 93 ARG A C 1
ATOM 752 O O . ARG A 1 93 ? -5.659 -6.457 -1.554 1.00 96.75 93 ARG A O 1
ATOM 759 N N . ALA A 1 94 ? -5.438 -8.668 -1.866 1.00 97.19 94 ALA A N 1
ATOM 760 C CA . ALA A 1 94 ? -4.013 -8.658 -2.184 1.00 97.19 94 ALA A CA 1
ATOM 761 C C . ALA A 1 94 ? -3.814 -9.164 -3.615 1.00 97.19 94 ALA A C 1
ATOM 763 O O . ALA A 1 94 ? -4.455 -10.128 -4.036 1.00 97.19 94 ALA A O 1
ATOM 764 N N . VAL A 1 95 ? -2.965 -8.490 -4.387 1.00 97.44 95 VAL A N 1
ATOM 765 C CA . VAL A 1 95 ? -2.738 -8.793 -5.803 1.00 97.44 95 VAL A CA 1
ATOM 766 C C . VAL A 1 95 ? -1.263 -9.034 -6.032 1.00 97.44 95 VAL A C 1
ATOM 768 O O . VAL A 1 95 ? -0.448 -8.150 -5.778 1.00 97.44 95 VAL A O 1
ATOM 771 N N . GLU A 1 96 ? -0.922 -10.198 -6.577 1.00 97.19 96 GLU A N 1
ATOM 772 C CA . GLU A 1 96 ? 0.386 -10.368 -7.196 1.00 97.19 96 GLU A CA 1
ATOM 773 C C . GLU A 1 96 ? 0.476 -9.488 -8.438 1.00 97.19 96 GLU A C 1
ATOM 775 O O . GLU A 1 96 ? -0.264 -9.672 -9.407 1.00 97.19 96 GLU A O 1
ATOM 780 N N . TRP A 1 97 ? 1.406 -8.545 -8.420 1.00 97.56 97 TRP A N 1
ATOM 781 C CA . TRP A 1 97 ? 1.603 -7.602 -9.499 1.00 97.56 97 TRP A CA 1
ATOM 782 C C . TRP A 1 97 ? 2.982 -7.826 -10.117 1.00 97.56 97 TRP A C 1
ATOM 784 O O . TRP A 1 97 ? 4.006 -7.754 -9.440 1.00 97.56 97 TRP A O 1
ATOM 794 N N . LYS A 1 98 ? 3.009 -8.176 -11.405 1.00 97.19 98 LYS A N 1
ATOM 795 C CA . LYS A 1 98 ? 4.232 -8.487 -12.156 1.00 97.19 98 LYS A CA 1
ATOM 796 C C . LYS A 1 98 ? 4.410 -7.458 -13.273 1.00 97.19 98 LYS A C 1
ATOM 798 O O . LYS A 1 98 ? 3.408 -7.103 -13.902 1.00 97.19 98 LYS A O 1
ATOM 803 N N . PRO A 1 99 ? 5.638 -6.985 -13.536 1.00 96.56 99 PRO A N 1
ATOM 804 C CA . PRO A 1 99 ? 5.877 -6.084 -14.650 1.00 96.56 99 PRO A CA 1
ATOM 805 C C . PRO A 1 99 ? 5.749 -6.836 -15.983 1.00 96.56 99 PRO A C 1
ATOM 807 O O . PRO A 1 99 ? 6.091 -8.016 -16.091 1.00 96.56 99 PRO A O 1
ATOM 810 N N . GLY A 1 100 ? 5.246 -6.146 -17.004 1.00 94.69 100 GLY A N 1
ATOM 811 C CA . GLY A 1 100 ? 5.344 -6.557 -18.403 1.00 94.69 100 GLY A CA 1
ATOM 812 C C . GLY A 1 100 ? 6.646 -6.066 -19.044 1.00 94.69 100 GLY A C 1
ATOM 813 O O . GLY A 1 100 ? 7.549 -5.589 -18.360 1.00 94.69 100 GLY A O 1
ATOM 814 N N . LYS A 1 101 ? 6.732 -6.138 -20.380 1.00 92.50 101 LYS A N 1
ATOM 815 C CA . LYS A 1 101 ? 7.917 -5.678 -21.136 1.00 92.50 101 LYS A CA 1
ATOM 816 C C . LYS A 1 101 ? 8.241 -4.196 -20.910 1.00 92.50 101 LYS A C 1
ATOM 818 O O . LYS A 1 101 ? 9.407 -3.843 -20.818 1.00 92.50 101 LYS A O 1
ATOM 823 N N . GLU A 1 102 ? 7.207 -3.372 -20.771 1.00 92.88 102 GLU A N 1
ATOM 824 C CA . GLU A 1 102 ? 7.303 -1.917 -20.576 1.00 92.88 102 GLU A CA 1
ATOM 825 C C . GLU A 1 102 ? 7.172 -1.508 -19.093 1.00 92.88 102 GLU A C 1
ATOM 827 O O . GLU A 1 102 ? 6.949 -0.340 -18.786 1.00 92.88 102 GLU A O 1
ATOM 832 N N . GLY A 1 103 ? 7.261 -2.466 -18.160 1.00 95.06 103 GLY A N 1
ATOM 833 C CA . GLY A 1 103 ? 7.042 -2.240 -16.729 1.00 95.06 103 GLY A CA 1
ATOM 834 C C . GLY A 1 103 ? 5.629 -2.593 -16.250 1.00 95.06 103 GLY A C 1
ATOM 835 O O . GLY A 1 103 ? 4.898 -3.369 -16.872 1.00 95.06 103 GLY A O 1
ATOM 836 N N . PHE A 1 104 ? 5.253 -2.074 -15.086 1.00 97.00 104 PHE A N 1
ATOM 837 C CA . PHE A 1 104 ? 3.976 -2.340 -14.431 1.00 97.00 104 PHE A CA 1
ATOM 838 C C . PHE A 1 104 ? 2.817 -1.603 -15.108 1.00 97.00 104 PHE A C 1
ATOM 840 O O . PHE A 1 104 ? 2.897 -0.412 -15.405 1.00 97.00 104 PHE A O 1
ATOM 847 N N . THR A 1 105 ? 1.698 -2.311 -15.270 1.00 96.25 105 THR A N 1
ATOM 848 C CA . THR A 1 105 ? 0.402 -1.785 -15.735 1.00 96.25 105 THR A CA 1
ATOM 849 C C . THR A 1 105 ? -0.672 -2.054 -14.684 1.00 96.25 105 THR A C 1
ATOM 851 O O . THR A 1 105 ? -0.535 -3.004 -13.921 1.00 96.25 105 THR A O 1
ATOM 854 N N . LEU A 1 106 ? -1.722 -1.229 -14.594 1.00 95.56 106 LEU A N 1
ATOM 855 C CA . LEU A 1 106 ? -2.704 -1.350 -13.508 1.00 95.56 106 LEU A CA 1
ATOM 856 C C . LEU A 1 106 ? -3.375 -2.736 -13.521 1.00 95.56 106 LEU A C 1
ATOM 858 O O . LEU A 1 106 ? -3.881 -3.148 -14.569 1.00 95.56 106 LEU A O 1
ATOM 862 N N . PRO A 1 107 ? -3.427 -3.450 -12.380 1.00 93.31 107 PRO A N 1
ATOM 863 C CA . PRO A 1 107 ? -4.149 -4.711 -12.306 1.00 93.31 107 PRO A CA 1
ATOM 864 C C . PRO A 1 107 ? -5.650 -4.518 -12.547 1.00 93.31 107 PRO A C 1
ATOM 866 O O . PRO A 1 107 ? -6.235 -3.502 -12.177 1.00 93.31 107 PRO A O 1
ATOM 869 N N . ALA A 1 108 ? -6.311 -5.530 -13.107 1.00 90.38 108 ALA A N 1
ATOM 870 C CA . ALA A 1 108 ? -7.756 -5.487 -13.314 1.00 90.38 108 ALA A CA 1
ATOM 871 C C . ALA A 1 108 ? -8.517 -5.234 -11.995 1.00 90.38 108 ALA A C 1
ATOM 873 O O . ALA A 1 108 ? -8.278 -5.888 -10.973 1.00 90.38 108 ALA A O 1
ATOM 874 N N . GLY A 1 109 ? -9.455 -4.284 -12.020 1.00 85.69 109 GLY A N 1
ATOM 875 C CA . GLY A 1 109 ? -10.279 -3.920 -10.863 1.00 85.69 109 GLY A CA 1
ATOM 876 C C . GLY A 1 109 ? -9.560 -3.133 -9.759 1.00 85.69 109 GLY A C 1
ATOM 877 O O . GLY A 1 109 ? -10.138 -2.985 -8.687 1.00 85.69 109 GLY A O 1
ATOM 878 N N . VAL A 1 110 ? -8.332 -2.660 -10.005 1.00 86.25 110 VAL A N 1
ATOM 879 C CA . VAL A 1 110 ? -7.575 -1.733 -9.139 1.00 86.25 110 VAL A CA 1
ATOM 880 C C . VAL A 1 110 ? -7.644 -0.346 -9.685 1.00 86.25 110 VAL A C 1
ATOM 882 O O . VAL A 1 110 ? -7.409 -0.200 -10.907 1.00 86.25 110 VAL A O 1
#

Nearest PDB structures (foldseek):
  2o0q-assembly1_A  TM=8.540E-01  e=1.805E-06  Caulobacter vibrioides
  2o0p-assembly1_A  TM=8.486E-01  e=1.805E-06  Caulobacter vibrioides
  9bl9-assembly1_A  TM=2.916E-01  e=7.377E+00  Homo sapiens